Protein AF-A0A9N9T1G7-F1 (afdb_monomer_lite)

Secondary structure (DSSP, 8-state):
-GGGS-GGG--HHHHHHHH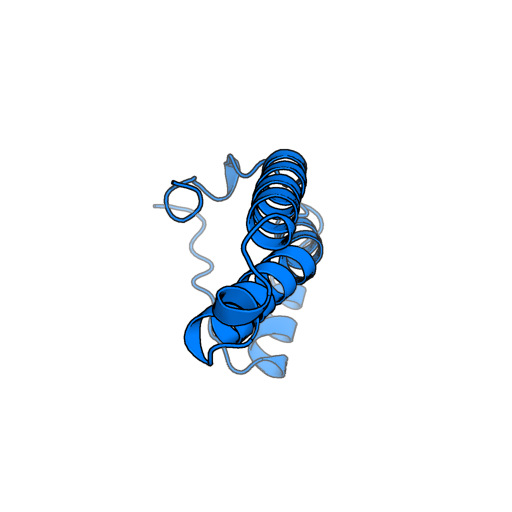HHHHHHHHTS-HHHHTSHHHHHHHHHHHHHHHHHHHHHHHH-TT--HHHHHHHHHHH-PPP---S--

InterPro domains:
  IPR013602 Dynein heavy chain, linker [PF08393] (2-81)
  IPR026983 Dynein heavy chain [PTHR22878] (2-83)

Organism: Diabrotica balteata (NCBI:txid107213)

pLDDT: mean 87.41, std 11.98, range [40.09, 97.81]

Radius of gyration: 16.53 Å; chains: 1; bounding box: 33×27×46 Å

Foldseek 3Di:
DQVPDDLVRDDLVCQLVVLVVVLVVLVPDDPVVCPPPVNVVVNVVSVVSNVCSVVSVVVSDPPDDVVVQVVCCVVVVDDDDPDPDD

Structure (mmCIF, N/CA/C/O backbone):
data_AF-A0A9N9T1G7-F1
#
_entry.id   AF-A0A9N9T1G7-F1
#
loop_
_atom_site.group_PDB
_atom_site.id
_atom_site.type_symbol
_atom_site.label_atom_id
_atom_site.label_alt_id
_atom_site.label_comp_id
_atom_site.label_asym_id
_atom_site.label_entity_id
_atom_site.label_seq_id
_atom_site.pdbx_PDB_ins_code
_atom_site.Cartn_x
_atom_site.Cartn_y
_atom_site.Cartn_z
_atom_site.occupancy
_atom_site.B_iso_or_equiv
_atom_site.auth_seq_id
_atom_site.auth_comp_id
_atom_site.auth_asym_id
_atom_site.auth_atom_id
_atom_site.pdbx_PDB_model_num
ATOM 1 N N . MET A 1 1 ? -11.4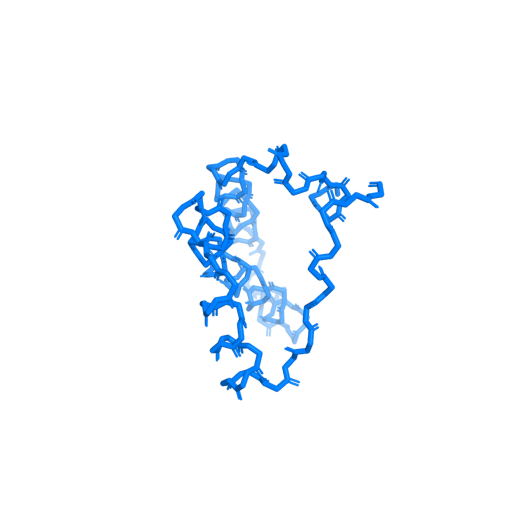28 2.819 -7.678 1.00 58.84 1 MET A N 1
ATOM 2 C CA . MET A 1 1 ? -10.917 3.777 -8.685 1.00 58.84 1 MET A CA 1
ATOM 3 C C . MET A 1 1 ? -9.424 3.597 -8.966 1.00 58.84 1 MET A C 1
ATOM 5 O O . MET A 1 1 ? -9.071 3.663 -10.128 1.00 58.84 1 MET A O 1
ATOM 9 N N . TRP A 1 2 ? -8.564 3.271 -7.989 1.00 67.75 2 TRP A N 1
ATOM 10 C CA . TRP A 1 2 ? -7.114 3.109 -8.231 1.00 67.75 2 TRP A CA 1
ATOM 11 C C . TRP A 1 2 ? -6.707 1.923 -9.117 1.00 67.75 2 TRP A C 1
ATOM 13 O O . TRP A 1 2 ? -5.815 2.072 -9.937 1.00 67.75 2 TRP A O 1
ATOM 23 N N . GLY A 1 3 ? -7.411 0.788 -9.052 1.00 68.19 3 GLY A N 1
ATOM 24 C CA . GLY A 1 3 ? -7.163 -0.349 -9.957 1.00 68.19 3 GLY A CA 1
ATOM 25 C C . GLY A 1 3 ? -7.580 -0.121 -11.419 1.00 68.19 3 GLY A C 1
ATOM 26 O O . GLY A 1 3 ? -7.478 -1.037 -12.221 1.00 68.19 3 GLY A O 1
ATOM 27 N N . LYS A 1 4 ? -8.099 1.068 -11.757 1.00 72.81 4 LYS A N 1
ATOM 28 C CA . LYS A 1 4 ? -8.470 1.463 -13.127 1.00 72.81 4 LYS A CA 1
ATOM 29 C C . LYS A 1 4 ? -7.585 2.589 -13.676 1.00 72.81 4 LYS A C 1
ATOM 31 O O . LYS A 1 4 ? -7.776 3.006 -14.813 1.00 72.81 4 LYS A O 1
ATOM 36 N N . THR A 1 5 ? -6.656 3.114 -12.874 1.00 78.06 5 THR A N 1
ATOM 37 C CA . THR A 1 5 ? -5.721 4.151 -13.316 1.00 78.06 5 THR A CA 1
ATOM 38 C C . THR A 1 5 ? -4.638 3.507 -14.175 1.00 78.06 5 THR A C 1
ATOM 40 O O . THR A 1 5 ? -4.015 2.539 -13.744 1.00 78.06 5 THR A O 1
ATOM 43 N N . LEU A 1 6 ? -4.394 4.052 -15.372 1.00 77.56 6 LEU A N 1
ATOM 44 C CA . LEU A 1 6 ? -3.283 3.612 -16.220 1.00 77.56 6 LEU A CA 1
ATOM 45 C C . LEU A 1 6 ? -1.956 3.724 -15.464 1.00 77.56 6 LEU A C 1
ATOM 47 O O . LEU A 1 6 ? -1.721 4.709 -14.760 1.00 77.56 6 LEU A O 1
ATOM 51 N N . TRP A 1 7 ? -1.061 2.758 -15.671 1.00 77.19 7 TRP A N 1
ATOM 52 C CA . TRP A 1 7 ? 0.249 2.717 -15.015 1.00 77.19 7 TRP A CA 1
ATOM 53 C C . TRP A 1 7 ? 1.059 4.012 -15.223 1.00 77.19 7 TRP A C 1
ATOM 55 O O . TRP A 1 7 ? 1.600 4.593 -14.274 1.00 77.19 7 TRP A O 1
ATOM 65 N N . ALA A 1 8 ? 1.037 4.548 -16.448 1.00 77.06 8 ALA A N 1
ATOM 66 C CA . ALA A 1 8 ? 1.665 5.822 -16.805 1.00 77.06 8 ALA A CA 1
ATOM 67 C C . ALA A 1 8 ? 1.161 7.006 -15.953 1.00 77.06 8 ALA A C 1
ATOM 69 O O . ALA A 1 8 ? 1.946 7.867 -15.560 1.00 77.06 8 ALA A O 1
ATOM 70 N N . ASN A 1 9 ? -0.110 6.987 -15.547 1.00 79.19 9 ASN A N 1
ATOM 71 C CA . ASN A 1 9 ? -0.764 8.063 -14.795 1.00 79.19 9 ASN A CA 1
ATOM 72 C C . ASN A 1 9 ? -0.793 7.820 -13.277 1.00 79.19 9 ASN A C 1
ATOM 74 O O . ASN A 1 9 ? -1.403 8.588 -12.533 1.00 79.19 9 ASN A O 1
ATOM 78 N N . LEU A 1 10 ? -0.153 6.748 -12.795 1.00 83.25 10 LEU A N 1
ATOM 79 C CA . LEU A 1 10 ? -0.082 6.442 -11.368 1.00 83.25 10 LEU A CA 1
ATOM 80 C C . LEU A 1 10 ? 0.635 7.568 -10.605 1.00 83.25 10 LEU A C 1
ATOM 82 O O . LEU A 1 10 ? 1.796 7.862 -10.905 1.00 83.25 10 LEU A O 1
ATOM 86 N N . ASN A 1 11 ? -0.043 8.144 -9.606 1.00 88.38 11 ASN A N 1
ATOM 87 C CA . ASN A 1 11 ? 0.522 9.077 -8.629 1.00 88.38 11 ASN A CA 1
ATOM 88 C C . ASN A 1 11 ? 0.718 8.345 -7.284 1.00 88.38 11 ASN A C 1
ATOM 90 O O . ASN A 1 11 ? -0.260 8.147 -6.560 1.00 88.38 11 ASN A O 1
ATOM 94 N N . PRO A 1 12 ? 1.953 7.943 -6.930 1.00 88.00 12 PRO A N 1
ATOM 95 C CA . PRO A 1 12 ? 2.217 7.179 -5.713 1.00 88.00 12 PRO A CA 1
ATOM 96 C C . PRO A 1 12 ? 1.869 7.928 -4.427 1.00 88.00 12 PRO A C 1
ATOM 98 O O . PRO A 1 12 ? 1.347 7.317 -3.499 1.00 88.00 12 PRO A O 1
ATOM 101 N N . GLN A 1 13 ? 2.100 9.244 -4.379 1.00 89.94 13 GLN A N 1
ATOM 102 C CA . GLN A 1 13 ? 1.798 10.048 -3.194 1.00 89.94 13 GLN A CA 1
ATOM 103 C C . GLN A 1 13 ? 0.295 10.039 -2.904 1.00 89.94 13 GLN A C 1
ATOM 105 O O . GLN A 1 13 ? -0.114 9.777 -1.778 1.00 89.94 13 GLN A O 1
ATOM 110 N N . ALA A 1 14 ? -0.532 10.191 -3.943 1.00 90.75 14 ALA A N 1
ATOM 111 C CA . ALA A 1 14 ? -1.984 10.116 -3.801 1.00 90.75 14 ALA A CA 1
ATOM 112 C C . ALA A 1 14 ? -2.467 8.746 -3.280 1.00 90.75 14 ALA A C 1
ATOM 114 O O . ALA A 1 14 ? -3.470 8.680 -2.567 1.00 90.75 14 ALA A O 1
ATOM 115 N N . LEU A 1 15 ? -1.763 7.652 -3.605 1.00 91.38 15 LEU A N 1
ATOM 116 C CA . LEU A 1 15 ? -2.074 6.323 -3.065 1.00 91.38 15 LEU A CA 1
ATOM 117 C C . LEU A 1 15 ? -1.724 6.213 -1.578 1.00 91.38 15 LEU A C 1
ATOM 119 O O . LEU A 1 15 ? -2.525 5.668 -0.817 1.00 91.38 15 LEU A O 1
ATOM 123 N N . VAL A 1 16 ? -0.558 6.731 -1.168 1.00 92.88 16 VAL A N 1
ATOM 124 C CA . VAL A 1 16 ? -0.139 6.765 0.245 1.00 92.88 16 VAL A CA 1
ATOM 125 C C . VAL A 1 16 ? -1.111 7.608 1.067 1.00 92.88 16 VAL A C 1
ATOM 127 O O . VAL A 1 16 ? -1.643 7.132 2.068 1.00 92.88 16 VAL A O 1
ATOM 130 N N . ASP A 1 17 ? -1.405 8.822 0.610 1.00 94.62 17 ASP A N 1
ATOM 131 C CA . ASP A 1 17 ? -2.303 9.738 1.316 1.00 94.62 17 ASP A CA 1
ATOM 132 C C . ASP A 1 17 ? -3.710 9.143 1.439 1.00 94.62 17 ASP A C 1
ATOM 134 O O . ASP A 1 17 ? -4.335 9.187 2.503 1.00 94.62 17 ASP A O 1
ATOM 138 N N . GLY A 1 18 ? -4.196 8.522 0.360 1.00 94.19 18 GLY A N 1
ATOM 139 C CA . GLY A 1 18 ? -5.488 7.856 0.342 1.00 94.19 18 GLY A CA 1
ATOM 140 C C . GLY A 1 18 ? -5.566 6.693 1.333 1.00 94.19 18 GLY A C 1
ATOM 141 O O . GLY A 1 18 ? -6.515 6.620 2.119 1.00 94.19 18 GLY A O 1
ATOM 142 N N . ILE A 1 19 ? -4.581 5.785 1.328 1.00 95.88 19 ILE A N 1
ATOM 143 C CA . ILE A 1 19 ? -4.597 4.627 2.234 1.00 95.88 19 ILE A CA 1
ATOM 144 C C . ILE A 1 19 ? -4.402 5.035 3.697 1.00 95.88 19 ILE A C 1
ATOM 146 O O . ILE A 1 19 ? -5.061 4.476 4.577 1.00 95.88 19 ILE A O 1
ATOM 150 N N . ASP A 1 20 ? -3.586 6.056 3.966 1.00 96.06 20 ASP A N 1
ATOM 151 C CA . ASP A 1 20 ? -3.418 6.609 5.312 1.00 96.06 20 ASP A CA 1
ATOM 152 C C . ASP A 1 20 ? -4.712 7.281 5.802 1.00 96.06 20 ASP A C 1
ATOM 154 O O . ASP A 1 20 ? -5.095 7.125 6.969 1.00 96.06 20 ASP A O 1
ATOM 158 N N . GLY A 1 21 ? -5.460 7.932 4.905 1.00 97.38 21 GLY A N 1
ATOM 159 C CA . GLY A 1 21 ? -6.810 8.433 5.171 1.00 97.38 21 GLY A CA 1
ATOM 160 C C . GLY A 1 21 ? -7.806 7.325 5.537 1.00 97.38 21 GLY A C 1
ATOM 161 O O . GLY A 1 21 ? -8.537 7.446 6.532 1.00 97.38 21 GLY A O 1
ATOM 162 N N . PHE A 1 22 ? -7.810 6.215 4.794 1.00 96.50 22 PHE A N 1
ATOM 163 C CA . PHE A 1 22 ? -8.653 5.056 5.110 1.00 96.50 22 PHE A CA 1
ATOM 164 C C . PHE A 1 22 ? -8.265 4.403 6.439 1.00 96.50 22 PHE A C 1
ATOM 166 O O . PHE A 1 22 ? -9.142 4.158 7.266 1.00 96.50 22 PHE A O 1
ATOM 173 N N . LEU A 1 23 ? -6.971 4.210 6.710 1.00 97.19 23 LEU A N 1
ATOM 174 C CA . LEU A 1 23 ? -6.478 3.683 7.988 1.00 97.19 23 LEU A CA 1
ATOM 175 C C . LEU A 1 23 ? -6.865 4.589 9.165 1.00 97.19 23 LEU A C 1
ATOM 177 O O . LEU A 1 23 ? -7.285 4.100 10.218 1.00 97.19 23 LEU A O 1
ATOM 181 N N . LYS A 1 24 ? -6.770 5.913 8.998 1.00 97.81 24 LYS A N 1
ATOM 182 C CA . LYS A 1 24 ? -7.198 6.888 10.012 1.00 97.81 24 LYS A CA 1
ATOM 183 C C . LYS A 1 24 ? -8.697 6.796 10.284 1.00 97.81 24 LYS A C 1
ATOM 185 O O . LYS A 1 24 ? -9.103 6.869 11.441 1.00 97.81 24 LYS A O 1
ATOM 190 N N . THR A 1 25 ? -9.508 6.622 9.243 1.00 97.44 25 THR A N 1
ATOM 191 C CA . THR A 1 25 ? -10.965 6.466 9.369 1.00 97.44 25 THR A CA 1
ATOM 192 C C . THR A 1 25 ? -11.319 5.132 10.021 1.00 97.44 25 THR A C 1
ATOM 194 O O . THR A 1 25 ? -12.105 5.106 10.964 1.00 97.44 25 THR A O 1
ATOM 197 N N . PHE A 1 26 ? -10.659 4.045 9.615 1.00 97.06 26 PHE A N 1
ATOM 198 C CA . PHE A 1 26 ? -10.819 2.721 10.208 1.00 97.06 26 PHE A CA 1
ATOM 199 C C . PHE A 1 26 ? -10.537 2.737 11.712 1.00 97.06 26 PHE A C 1
ATOM 201 O O . PHE A 1 26 ? -11.342 2.233 12.485 1.00 97.06 26 PHE A O 1
ATOM 208 N N . ARG A 1 27 ? -9.453 3.388 12.160 1.00 96.38 27 ARG A N 1
ATOM 209 C CA . ARG A 1 27 ? -9.095 3.496 13.590 1.00 96.38 27 ARG A CA 1
ATOM 210 C C . ARG A 1 27 ? -10.150 4.185 14.460 1.00 96.38 27 ARG A C 1
ATOM 212 O O . ARG A 1 27 ? -10.141 3.958 15.667 1.00 96.38 27 ARG A O 1
ATOM 219 N N . LYS A 1 28 ? -11.031 5.005 13.876 1.00 97.38 28 LYS A N 1
ATOM 220 C CA . LYS A 1 28 ? -12.137 5.663 14.593 1.00 97.38 28 LYS A CA 1
ATOM 221 C C . LYS A 1 28 ? -13.337 4.740 14.824 1.00 97.38 28 LYS A C 1
ATOM 223 O O . LYS A 1 28 ? -14.213 5.096 15.604 1.00 97.38 28 LYS A O 1
ATOM 228 N N . LEU A 1 29 ? -13.398 3.586 14.156 1.00 96.62 29 LEU A N 1
ATOM 229 C CA . LEU A 1 29 ? -14.472 2.617 14.358 1.00 96.62 29 LEU A CA 1
ATOM 230 C C . LEU A 1 29 ? -14.391 1.981 15.760 1.00 96.62 29 LEU A C 1
ATOM 232 O O . LEU A 1 29 ? -13.280 1.815 16.290 1.00 96.62 29 LEU A O 1
ATOM 236 N N . PRO A 1 30 ? -15.541 1.567 16.336 1.00 97.25 30 PRO A N 1
ATOM 237 C CA . PRO A 1 30 ? -15.580 0.852 17.608 1.00 97.25 30 PRO A CA 1
ATOM 238 C C . PRO A 1 30 ? -14.633 -0.349 17.611 1.00 97.25 30 PRO A C 1
ATOM 240 O O . PRO A 1 30 ? -14.461 -1.034 16.595 1.00 97.25 30 PRO A O 1
ATOM 243 N N . LYS A 1 31 ? -13.990 -0.603 18.755 1.00 96.44 31 LYS A N 1
ATOM 244 C CA . LYS A 1 31 ? -12.986 -1.669 18.887 1.00 96.44 31 LYS A CA 1
ATOM 245 C C . LYS A 1 31 ? -13.585 -3.024 18.517 1.00 96.44 31 LYS A C 1
ATOM 247 O O . LYS A 1 31 ? -12.940 -3.801 17.823 1.00 96.44 31 LYS A O 1
ATOM 252 N N . GLU A 1 32 ? -14.825 -3.250 18.922 1.00 95.75 32 GLU A N 1
ATOM 253 C CA . GLU A 1 32 ? -15.609 -4.468 18.738 1.00 95.75 32 GLU A CA 1
ATOM 254 C C . GLU A 1 32 ? -15.773 -4.817 17.258 1.00 95.75 32 GLU A C 1
ATOM 256 O O . GLU A 1 32 ? -15.794 -5.995 16.919 1.00 95.75 32 GLU A O 1
ATOM 261 N N . ILE A 1 33 ? -15.832 -3.803 16.385 1.00 95.12 33 ILE A N 1
ATOM 262 C CA . ILE A 1 33 ? -15.903 -3.959 14.927 1.00 95.12 33 ILE A CA 1
ATOM 263 C C . ILE A 1 33 ? -14.516 -4.224 14.340 1.00 95.12 33 ILE A C 1
ATOM 265 O O . ILE A 1 33 ? -14.357 -5.092 13.483 1.00 95.12 33 ILE A O 1
ATOM 269 N N . ARG A 1 34 ? -13.489 -3.508 14.815 1.00 96.81 34 ARG A N 1
ATOM 270 C CA . ARG A 1 34 ? -12.117 -3.651 14.301 1.00 96.81 34 ARG A CA 1
ATOM 271 C C . ARG A 1 34 ? -11.510 -5.024 14.581 1.00 96.81 34 ARG A C 1
ATOM 273 O O . ARG A 1 34 ? -10.751 -5.510 13.751 1.00 96.81 34 ARG A O 1
ATOM 280 N N . ILE A 1 35 ? -11.839 -5.636 15.720 1.00 96.38 35 ILE A N 1
ATOM 281 C CA . ILE A 1 35 ? -11.298 -6.948 16.115 1.00 96.38 35 ILE A CA 1
ATOM 282 C C . ILE A 1 35 ? -12.022 -8.136 15.472 1.00 96.38 35 ILE A C 1
ATOM 284 O O . ILE A 1 35 ? -11.536 -9.259 15.582 1.00 96.38 35 ILE A O 1
ATOM 288 N N . GLN A 1 36 ? -13.166 -7.920 14.808 1.00 97.00 36 GLN A N 1
ATOM 289 C CA . GLN A 1 36 ? -13.809 -8.984 14.032 1.00 97.00 36 GLN A CA 1
ATOM 290 C C . GLN A 1 36 ? -12.870 -9.462 12.925 1.00 97.00 36 GLN A C 1
ATOM 292 O O . GLN A 1 36 ? -12.066 -8.684 12.408 1.00 97.00 36 GLN A O 1
ATOM 297 N N . ALA A 1 37 ? -13.032 -10.711 12.485 1.00 97.25 37 ALA A N 1
ATOM 298 C CA . ALA A 1 37 ? -12.213 -11.286 11.416 1.00 97.25 37 ALA A CA 1
ATOM 299 C C . ALA A 1 37 ? -12.177 -10.402 10.151 1.00 97.25 37 ALA A C 1
ATOM 301 O O . ALA A 1 37 ? -11.117 -10.199 9.558 1.00 97.25 37 ALA A O 1
ATOM 302 N N . VAL A 1 38 ? -13.318 -9.809 9.779 1.00 96.88 38 VAL A N 1
ATOM 303 C CA . VAL A 1 38 ? -13.424 -8.886 8.635 1.00 96.88 38 VAL A CA 1
ATOM 304 C C . VAL A 1 38 ? -12.656 -7.586 8.886 1.00 96.88 38 VAL A C 1
ATOM 306 O O . VAL A 1 38 ? -11.951 -7.119 7.995 1.00 96.88 38 VAL A O 1
ATOM 309 N N . GLY A 1 39 ? -12.743 -7.020 10.095 1.00 97.06 39 GLY A N 1
ATOM 310 C CA . GLY A 1 39 ? -12.017 -5.807 10.476 1.00 97.06 39 GLY A CA 1
ATOM 311 C C . GLY A 1 39 ? -10.502 -6.011 10.452 1.00 97.06 39 GLY A C 1
ATOM 312 O O . GLY A 1 39 ? -9.789 -5.237 9.814 1.00 97.06 39 GLY A O 1
ATOM 313 N N . ALA A 1 40 ? -10.022 -7.100 11.055 1.00 96.38 40 ALA A N 1
ATOM 314 C CA . ALA A 1 40 ? -8.610 -7.471 11.038 1.00 96.38 40 ALA A CA 1
ATOM 315 C C . ALA A 1 40 ? -8.101 -7.728 9.608 1.00 96.38 40 ALA A C 1
ATOM 317 O O . ALA A 1 40 ? -7.034 -7.244 9.227 1.00 96.38 40 ALA A O 1
ATOM 318 N N . THR A 1 41 ? -8.886 -8.436 8.787 1.00 97.44 41 THR A N 1
ATOM 319 C CA . THR A 1 41 ? -8.554 -8.680 7.374 1.00 97.44 41 THR A CA 1
ATOM 320 C C . THR A 1 41 ? -8.465 -7.373 6.593 1.00 97.44 41 THR A C 1
ATOM 322 O O . THR A 1 41 ? -7.492 -7.160 5.872 1.00 97.44 41 THR A O 1
ATOM 325 N N . LEU A 1 42 ? -9.432 -6.469 6.764 1.00 97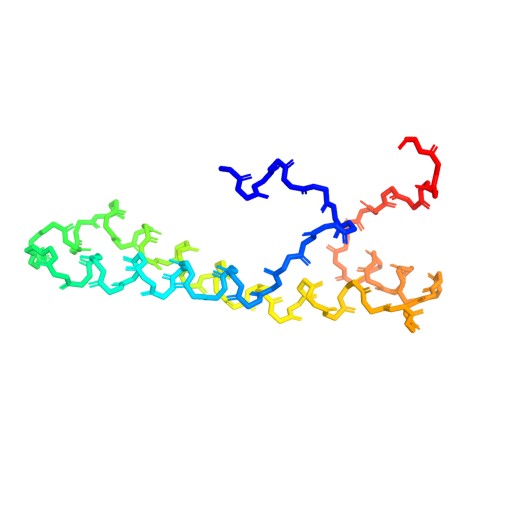.31 42 LEU A N 1
ATOM 326 C CA . LEU A 1 42 ? -9.437 -5.169 6.097 1.00 97.31 42 LEU A CA 1
ATOM 327 C C . LEU A 1 42 ? -8.217 -4.327 6.494 1.00 97.31 42 LEU A C 1
ATOM 329 O O . LEU A 1 42 ? -7.549 -3.769 5.624 1.00 97.31 42 LEU A O 1
ATOM 333 N N . GLU A 1 43 ? -7.886 -4.262 7.786 1.00 96.44 43 GLU A N 1
ATOM 334 C CA . GLU A 1 43 ? -6.697 -3.548 8.265 1.00 96.44 43 GLU A CA 1
ATOM 335 C C . GLU A 1 43 ? -5.410 -4.117 7.661 1.00 96.44 43 GLU A C 1
ATOM 337 O O . GLU A 1 43 ? -4.556 -3.356 7.196 1.00 96.44 43 GLU A O 1
ATOM 342 N N . ASN A 1 44 ? -5.282 -5.444 7.628 1.00 97.19 44 ASN A N 1
ATOM 343 C CA . ASN A 1 44 ? -4.131 -6.111 7.032 1.00 97.19 44 ASN A CA 1
ATOM 344 C C . ASN A 1 44 ? -4.019 -5.810 5.537 1.00 97.19 44 ASN A C 1
ATOM 346 O O . ASN A 1 44 ? -2.937 -5.446 5.084 1.00 97.19 44 ASN A O 1
ATOM 350 N N . GLN A 1 45 ? -5.118 -5.873 4.784 1.00 96.69 45 GLN A N 1
ATOM 351 C CA . GLN A 1 45 ? -5.104 -5.547 3.356 1.00 96.69 45 GLN A CA 1
ATOM 352 C C . GLN A 1 45 ? -4.717 -4.087 3.101 1.00 96.69 45 GLN A C 1
ATOM 354 O O . GLN A 1 45 ? -3.919 -3.807 2.207 1.00 96.69 45 GLN A O 1
ATOM 359 N N . MET A 1 46 ? -5.196 -3.150 3.926 1.00 96.62 46 MET A N 1
ATOM 360 C CA . MET A 1 46 ? -4.791 -1.746 3.816 1.00 96.62 46 MET A CA 1
ATOM 361 C C . MET A 1 46 ? -3.298 -1.545 4.112 1.00 96.62 46 MET A C 1
ATOM 363 O O . MET A 1 46 ? -2.620 -0.805 3.399 1.00 96.62 46 MET A O 1
ATOM 367 N N . LYS A 1 47 ? -2.758 -2.225 5.132 1.00 95.75 47 LYS A N 1
ATOM 368 C CA . LYS A 1 47 ? -1.321 -2.182 5.456 1.00 95.75 47 LYS A CA 1
ATOM 369 C C . LYS A 1 47 ? -0.465 -2.812 4.357 1.00 95.75 47 LYS A C 1
ATOM 371 O O . LYS A 1 47 ? 0.557 -2.238 3.990 1.00 95.75 47 LYS A O 1
ATOM 376 N N . LEU A 1 48 ? -0.884 -3.955 3.813 1.00 95.31 48 LEU A N 1
ATOM 377 C CA . LEU A 1 48 ? -0.208 -4.612 2.692 1.00 95.31 48 LEU A CA 1
ATOM 378 C C . LEU A 1 48 ? -0.183 -3.704 1.462 1.00 95.31 48 LEU A C 1
ATOM 380 O O . LEU A 1 48 ? 0.879 -3.503 0.879 1.00 95.31 48 LEU A O 1
ATOM 384 N N . PHE A 1 49 ? -1.317 -3.084 1.123 1.00 93.94 49 PHE A N 1
ATOM 385 C CA . PHE A 1 49 ? -1.383 -2.126 0.022 1.00 93.94 49 PHE A CA 1
ATOM 386 C C . PHE A 1 49 ? -0.431 -0.946 0.239 1.00 93.94 49 PHE A C 1
ATOM 388 O O . PHE A 1 49 ? 0.356 -0.625 -0.648 1.00 93.94 49 PHE A O 1
ATOM 395 N N . ARG A 1 50 ? -0.435 -0.347 1.438 1.00 93.81 50 ARG A N 1
ATOM 396 C CA . ARG A 1 50 ? 0.487 0.739 1.801 1.00 93.81 50 ARG A CA 1
ATOM 397 C C . ARG A 1 50 ? 1.953 0.341 1.601 1.00 93.81 50 ARG A C 1
ATOM 399 O O . ARG A 1 50 ? 2.724 1.116 1.044 1.00 93.81 50 ARG A O 1
ATOM 406 N N . ASN A 1 51 ? 2.324 -0.867 2.019 1.00 93.19 51 ASN A N 1
ATOM 407 C CA . ASN A 1 51 ? 3.687 -1.389 1.886 1.00 93.19 51 ASN A CA 1
ATOM 408 C C . ASN A 1 51 ? 4.065 -1.721 0.435 1.00 93.19 51 ASN A C 1
ATOM 410 O O . ASN A 1 51 ? 5.246 -1.708 0.097 1.00 93.19 51 ASN A O 1
ATOM 414 N N . ALA A 1 52 ? 3.084 -1.987 -0.429 1.00 91.19 52 ALA A N 1
ATOM 415 C CA . ALA A 1 52 ? 3.307 -2.210 -1.852 1.00 91.19 52 ALA A CA 1
ATOM 416 C C . ALA A 1 52 ? 3.528 -0.905 -2.639 1.00 91.19 52 ALA A C 1
ATOM 418 O O . ALA A 1 52 ? 4.077 -0.953 -3.738 1.00 91.19 52 ALA A O 1
ATOM 419 N N . VAL A 1 53 ? 3.149 0.270 -2.111 1.00 90.69 53 VAL A N 1
ATOM 420 C CA . VAL A 1 53 ? 3.297 1.540 -2.850 1.00 90.69 53 VAL A CA 1
ATOM 421 C C . VAL A 1 53 ? 4.749 1.849 -3.234 1.00 90.69 53 VAL A C 1
ATOM 423 O O . VAL A 1 53 ? 4.981 2.105 -4.416 1.00 90.69 53 VAL A O 1
ATOM 426 N N . PRO A 1 54 ? 5.749 1.766 -2.334 1.00 88.69 54 PRO A N 1
ATOM 427 C CA . PRO A 1 54 ? 7.150 1.954 -2.715 1.00 88.69 54 PRO A CA 1
ATOM 428 C C . PRO A 1 54 ? 7.618 0.977 -3.800 1.00 88.69 54 PRO A C 1
ATOM 430 O O . PRO A 1 54 ? 8.373 1.363 -4.690 1.00 88.69 54 PRO A O 1
ATOM 433 N N . LEU A 1 55 ? 7.129 -0.269 -3.768 1.00 86.94 55 LEU A N 1
ATOM 434 C CA . LEU A 1 55 ? 7.424 -1.256 -4.804 1.00 86.94 55 LEU A CA 1
ATOM 435 C C . LEU A 1 55 ? 6.845 -0.822 -6.156 1.00 86.94 55 LEU A C 1
ATOM 437 O O . LEU A 1 55 ? 7.550 -0.880 -7.156 1.00 86.94 55 LEU A O 1
ATOM 441 N N . MET A 1 56 ? 5.613 -0.307 -6.195 1.00 84.75 56 MET A N 1
ATOM 442 C CA . MET A 1 56 ? 5.026 0.235 -7.428 1.00 84.75 56 MET A CA 1
ATOM 443 C C . MET A 1 56 ? 5.848 1.401 -8.000 1.00 84.75 56 MET A C 1
ATOM 445 O O . MET A 1 56 ? 6.017 1.487 -9.213 1.00 84.75 56 MET A O 1
ATOM 449 N N . VAL A 1 57 ? 6.412 2.265 -7.145 1.00 85.69 57 VAL A N 1
ATOM 450 C CA . VAL A 1 57 ? 7.324 3.340 -7.587 1.00 85.69 57 VAL A CA 1
ATOM 451 C C . VAL A 1 57 ? 8.597 2.770 -8.195 1.00 85.69 57 VAL A C 1
ATOM 453 O O . VAL A 1 57 ? 8.995 3.187 -9.281 1.00 85.69 57 VAL A O 1
ATOM 456 N N . ALA A 1 58 ? 9.219 1.805 -7.515 1.00 85.69 58 ALA A N 1
ATOM 457 C CA . ALA A 1 58 ? 10.421 1.152 -8.012 1.00 85.69 58 ALA A CA 1
ATOM 458 C C . ALA A 1 58 ? 10.167 0.493 -9.374 1.00 85.69 58 ALA A C 1
ATOM 460 O O . ALA A 1 58 ? 10.976 0.671 -10.277 1.00 85.69 58 ALA A O 1
ATOM 461 N N . LEU A 1 59 ? 9.017 -0.174 -9.538 1.00 84.00 59 LEU A N 1
ATOM 462 C CA . LEU A 1 59 ? 8.581 -0.826 -10.778 1.00 84.00 59 LEU A CA 1
ATOM 463 C C . LEU A 1 59 ? 8.244 0.151 -11.918 1.00 84.00 59 LEU A C 1
ATOM 465 O O . LEU A 1 59 ? 8.299 -0.228 -13.085 1.00 84.00 59 LEU A O 1
ATOM 469 N N . LYS A 1 60 ? 7.898 1.405 -11.609 1.00 80.12 60 LYS A N 1
ATOM 470 C CA . LYS A 1 60 ? 7.637 2.458 -12.607 1.00 80.12 60 LYS A CA 1
ATOM 471 C C . LYS A 1 60 ? 8.906 3.203 -13.033 1.00 80.12 60 LYS A C 1
ATOM 473 O O . LYS A 1 60 ? 8.868 3.983 -13.979 1.00 80.12 60 LYS A O 1
ATOM 478 N N . ASN A 1 61 ? 10.020 3.002 -12.336 1.00 81.38 61 ASN A N 1
ATOM 479 C CA . ASN A 1 61 ? 11.244 3.743 -12.599 1.00 81.38 61 ASN A CA 1
ATOM 480 C C . ASN A 1 61 ? 11.746 3.495 -14.033 1.00 81.38 61 ASN A C 1
ATOM 482 O O . ASN A 1 61 ? 11.991 2.353 -14.413 1.00 81.38 61 ASN A O 1
ATOM 486 N N . GLU A 1 62 ? 11.971 4.566 -14.800 1.00 77.94 62 GLU A N 1
ATOM 487 C CA . GLU A 1 62 ? 12.492 4.506 -16.174 1.00 77.94 62 GLU A CA 1
ATOM 488 C C . GLU A 1 62 ? 13.882 3.866 -16.274 1.00 77.94 62 GLU A C 1
ATOM 490 O O . GLU A 1 62 ? 14.316 3.504 -17.363 1.00 77.94 62 GLU A O 1
ATOM 495 N N . ALA A 1 63 ? 14.599 3.703 -15.160 1.00 83.06 63 ALA A N 1
ATOM 496 C CA . ALA A 1 63 ? 15.847 2.949 -15.093 1.00 83.06 63 ALA A CA 1
ATOM 497 C C . ALA A 1 63 ? 15.642 1.421 -15.167 1.00 83.06 63 ALA A C 1
ATOM 499 O O . ALA A 1 63 ? 16.618 0.678 -15.333 1.00 83.06 63 ALA A O 1
ATOM 500 N N . LEU A 1 64 ? 14.404 0.923 -15.059 1.00 82.94 64 LEU A N 1
ATOM 501 C CA . LEU A 1 64 ? 14.100 -0.482 -15.306 1.00 82.94 64 LEU A CA 1
ATOM 502 C C . LEU A 1 64 ? 14.333 -0.838 -16.778 1.00 82.94 64 LEU A C 1
ATOM 504 O O . LEU A 1 64 ? 14.169 -0.045 -17.703 1.00 82.94 64 LEU A O 1
ATOM 508 N N . ARG A 1 65 ? 14.822 -2.058 -16.973 1.00 86.00 65 ARG A N 1
ATOM 509 C CA . ARG A 1 65 ? 15.286 -2.618 -18.245 1.00 86.00 65 ARG A CA 1
ATOM 510 C C . ARG A 1 65 ? 14.897 -4.090 -18.243 1.00 86.00 65 ARG A C 1
ATOM 512 O O . ARG A 1 65 ? 14.746 -4.667 -17.165 1.00 86.00 65 ARG A O 1
ATOM 519 N N . ASP A 1 66 ? 14.840 -4.719 -19.407 1.00 86.50 66 ASP A N 1
ATOM 520 C CA . ASP A 1 66 ? 14.373 -6.105 -19.572 1.00 86.50 66 ASP A CA 1
ATOM 521 C C . ASP A 1 66 ? 15.043 -7.113 -18.638 1.00 86.50 66 ASP A C 1
ATOM 523 O O . AS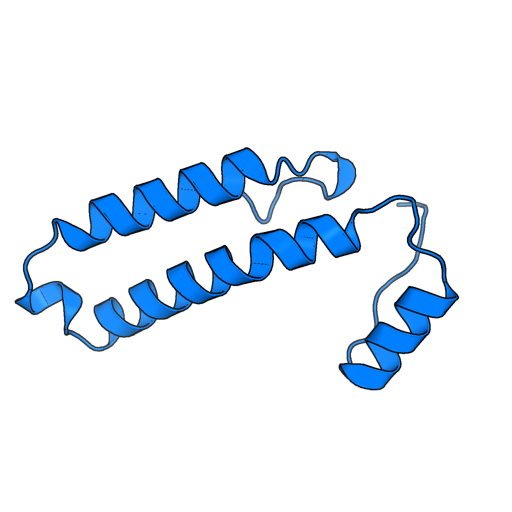P A 1 66 ? 14.386 -8.004 -18.109 1.00 86.50 66 ASP A O 1
ATOM 527 N N . ARG A 1 67 ? 16.347 -6.961 -18.375 1.00 90.50 67 ARG A N 1
ATOM 528 C CA . ARG A 1 67 ? 17.077 -7.828 -17.434 1.00 90.50 67 ARG A CA 1
ATOM 529 C C . ARG A 1 67 ? 16.489 -7.805 -16.017 1.00 90.50 67 ARG A C 1
ATOM 531 O O . ARG A 1 67 ? 16.483 -8.830 -15.346 1.00 90.50 67 ARG A O 1
ATOM 538 N N . HIS A 1 68 ? 16.003 -6.649 -15.566 1.00 89.56 68 HIS A N 1
ATOM 539 C CA . HIS A 1 68 ? 15.422 -6.492 -14.237 1.00 89.56 68 HIS A CA 1
ATOM 540 C C . HIS A 1 68 ? 14.044 -7.154 -14.184 1.00 89.56 68 HIS A C 1
ATOM 542 O O . HIS A 1 68 ? 13.739 -7.843 -13.218 1.00 89.56 68 HIS A O 1
ATOM 548 N N . TRP A 1 69 ? 13.255 -7.018 -15.253 1.00 88.00 69 TRP A N 1
ATOM 549 C CA . TRP A 1 69 ? 11.975 -7.709 -15.391 1.00 88.00 69 TRP A CA 1
ATOM 550 C C . TRP A 1 69 ? 12.150 -9.227 -15.430 1.00 88.00 69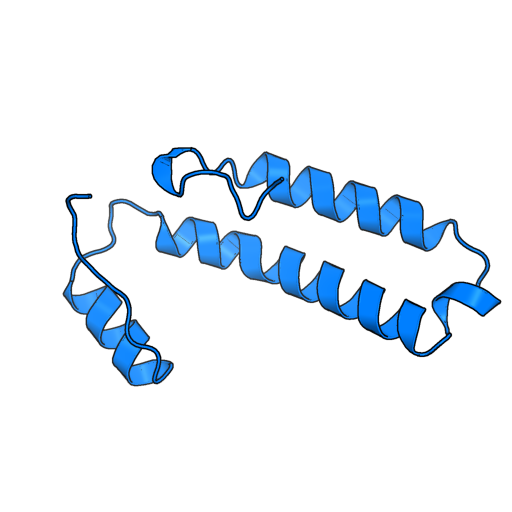 TRP A C 1
ATOM 552 O O . TRP A 1 69 ? 11.483 -9.925 -14.677 1.00 88.00 69 TRP A O 1
ATOM 562 N N . LYS A 1 70 ? 13.116 -9.741 -16.202 1.00 89.12 70 LYS A N 1
ATOM 563 C CA . LYS A 1 70 ? 13.469 -11.173 -16.212 1.00 89.12 70 LYS A CA 1
ATOM 564 C C . LYS A 1 70 ? 13.845 -11.686 -14.822 1.00 89.12 70 LYS A C 1
ATOM 566 O O . LYS A 1 70 ? 13.332 -12.717 -14.403 1.00 89.12 70 LYS A O 1
ATOM 571 N N . LEU A 1 71 ? 14.681 -10.944 -14.090 1.00 91.19 71 LEU A N 1
ATOM 572 C CA . LEU A 1 71 ? 15.056 -11.302 -12.720 1.00 91.19 71 LEU A CA 1
ATOM 573 C C . LEU A 1 71 ? 13.842 -11.311 -11.778 1.00 91.19 71 LEU A C 1
ATOM 575 O O . LEU A 1 71 ? 13.709 -12.218 -10.962 1.00 91.19 71 LEU A O 1
ATOM 579 N N . LEU A 1 72 ? 12.946 -10.327 -11.887 1.00 90.50 72 LEU A N 1
ATOM 580 C CA . LEU A 1 72 ? 11.720 -10.294 -11.089 1.00 90.50 72 LEU A CA 1
ATOM 581 C C . LEU A 1 72 ? 10.813 -11.490 -11.403 1.00 90.50 72 LEU A C 1
ATOM 583 O O . LEU A 1 72 ? 10.324 -12.117 -10.466 1.00 90.50 72 LEU A O 1
ATOM 587 N N . MET A 1 73 ? 10.628 -11.845 -12.678 1.00 92.44 73 MET A N 1
ATOM 588 C CA . MET A 1 73 ? 9.821 -13.009 -13.069 1.00 92.44 73 MET A CA 1
ATOM 589 C C . MET A 1 73 ? 10.427 -14.317 -12.545 1.00 92.44 73 MET A C 1
ATOM 591 O O . MET A 1 73 ? 9.717 -15.128 -11.960 1.00 92.44 73 MET A O 1
ATOM 595 N N . GLU A 1 74 ? 11.750 -14.485 -12.645 1.00 94.69 74 GLU A N 1
ATOM 596 C CA . GLU A 1 74 ? 12.461 -15.651 -12.097 1.00 94.69 74 GLU A CA 1
ATOM 597 C C . GLU A 1 74 ? 12.282 -15.767 -10.575 1.00 94.69 74 GLU A C 1
ATOM 599 O O . GLU A 1 74 ? 11.997 -16.845 -10.057 1.00 94.69 74 GLU A O 1
ATOM 604 N N . LYS A 1 75 ? 12.438 -14.658 -9.840 1.00 91.81 75 LYS A N 1
ATOM 605 C CA . LYS A 1 75 ? 12.375 -14.673 -8.370 1.00 91.81 75 LYS A CA 1
ATOM 606 C C . LYS A 1 75 ? 10.959 -14.776 -7.818 1.00 91.81 75 LYS A C 1
ATOM 608 O O . LYS A 1 75 ? 10.788 -15.297 -6.720 1.00 91.81 75 LYS A O 1
ATOM 613 N N . THR A 1 76 ? 9.966 -14.257 -8.534 1.00 90.50 76 THR A N 1
ATOM 614 C CA . THR A 1 76 ? 8.567 -14.254 -8.077 1.00 90.50 76 THR A CA 1
ATOM 615 C C . THR A 1 76 ? 7.741 -15.399 -8.657 1.00 90.50 76 THR A C 1
ATOM 617 O O . THR A 1 76 ? 6.689 -15.709 -8.104 1.00 90.50 76 THR A O 1
ATOM 620 N N . GLY A 1 77 ? 8.199 -16.029 -9.744 1.00 92.00 77 GLY A N 1
ATOM 621 C CA . GLY A 1 77 ? 7.436 -17.027 -10.497 1.00 92.00 77 GLY A CA 1
ATOM 622 C C . GLY A 1 77 ? 6.241 -16.444 -11.260 1.00 92.00 77 GLY A C 1
ATOM 623 O O . GLY A 1 77 ? 5.383 -17.198 -11.709 1.00 92.00 77 GLY A O 1
ATOM 624 N N . ILE A 1 78 ? 6.154 -15.116 -11.372 1.00 88.00 78 ILE A N 1
ATOM 625 C CA . ILE A 1 78 ? 5.076 -14.408 -12.064 1.00 88.00 78 ILE A CA 1
ATOM 626 C C . ILE A 1 78 ? 5.589 -13.946 -13.418 1.00 88.00 78 ILE A C 1
ATOM 628 O O . ILE A 1 78 ? 6.625 -13.294 -13.479 1.00 88.00 78 ILE A O 1
ATOM 632 N N . GLU A 1 79 ? 4.856 -14.232 -14.490 1.00 85.69 79 GLU A N 1
ATOM 633 C CA . GLU A 1 79 ? 5.132 -13.6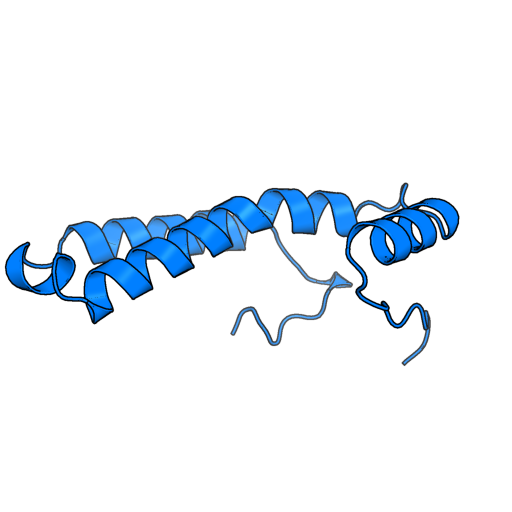54 -15.805 1.00 85.69 79 GLU A CA 1
ATOM 634 C C . GLU A 1 79 ? 4.496 -12.263 -15.928 1.00 85.69 79 GLU A C 1
ATOM 636 O O . GLU A 1 79 ? 3.331 -12.059 -15.577 1.00 85.69 79 GLU A O 1
ATOM 641 N N . PHE A 1 80 ? 5.265 -11.298 -16.432 1.00 80.81 80 PHE A N 1
ATOM 642 C CA . PHE A 1 80 ? 4.780 -9.962 -16.769 1.00 80.81 80 PHE A CA 1
ATOM 643 C C . PHE A 1 80 ? 4.621 -9.841 -18.283 1.00 80.81 80 PHE A C 1
ATOM 645 O O . PHE A 1 80 ? 5.543 -10.173 -19.030 1.00 80.81 80 PHE A O 1
ATOM 652 N N . ASP A 1 81 ? 3.483 -9.313 -18.735 1.00 74.25 81 ASP A N 1
ATOM 653 C CA . ASP A 1 81 ? 3.312 -8.929 -20.135 1.00 74.25 81 ASP A CA 1
ATOM 654 C C . ASP A 1 81 ? 4.076 -7.621 -20.385 1.00 74.25 81 ASP A C 1
ATOM 656 O O . ASP A 1 81 ? 3.735 -6.562 -19.858 1.00 74.25 81 ASP A O 1
ATOM 660 N N . MET A 1 82 ? 5.174 -7.734 -21.129 1.00 66.06 82 MET A N 1
ATOM 661 C CA . MET A 1 82 ? 6.125 -6.656 -21.406 1.00 66.06 82 MET A CA 1
ATOM 662 C C . MET A 1 82 ? 5.771 -5.873 -22.679 1.00 66.06 82 MET A C 1
ATOM 664 O O . MET A 1 82 ? 6.595 -5.080 -23.135 1.00 66.06 82 MET A O 1
ATOM 668 N N . ALA A 1 83 ? 4.600 -6.111 -23.285 1.00 54.72 83 ALA A N 1
ATOM 669 C CA . ALA A 1 83 ? 4.190 -5.438 -24.514 1.00 54.72 83 ALA A CA 1
ATOM 670 C C . ALA A 1 83 ? 4.183 -3.903 -24.328 1.00 54.72 83 ALA A C 1
ATOM 672 O O . ALA A 1 83 ? 3.383 -3.391 -23.541 1.00 54.72 83 ALA A O 1
ATOM 673 N N . PRO A 1 84 ? 5.039 -3.152 -25.051 1.00 50.22 84 PRO A N 1
ATOM 674 C CA . PRO A 1 84 ? 5.070 -1.691 -24.962 1.00 50.22 84 PRO A CA 1
ATOM 675 C C . PRO A 1 84 ? 3.826 -1.029 -25.575 1.00 50.22 84 PRO A C 1
ATOM 677 O O . PRO A 1 84 ? 3.553 0.130 -25.277 1.00 50.22 84 PRO A O 1
ATOM 680 N N . ASP A 1 85 ? 3.068 -1.768 -26.395 1.00 50.06 85 ASP A N 1
ATOM 681 C CA . ASP A 1 85 ? 2.067 -1.220 -27.308 1.00 50.06 85 ASP A CA 1
ATOM 682 C C . ASP A 1 85 ? 0.730 -1.986 -27.233 1.00 50.06 85 ASP A C 1
ATOM 684 O O . ASP A 1 85 ? 0.530 -2.989 -27.924 1.00 50.06 85 ASP A O 1
ATOM 688 N N . ARG A 1 86 ? -0.209 -1.491 -26.419 1.00 40.09 86 ARG A N 1
ATOM 689 C CA . ARG A 1 86 ? -1.663 -1.615 -26.634 1.00 40.09 86 ARG A CA 1
ATOM 690 C C . ARG A 1 86 ? -2.395 -0.407 -26.067 1.00 40.09 86 ARG A C 1
ATOM 692 O O . ARG A 1 86 ? -2.093 -0.019 -24.918 1.00 40.09 86 ARG A O 1
#

Sequence (86 aa):
MWGKTLWANLNPQALVDGIDGFLKTFRKLPKEIRIQAVGATLENQMKLFRNAVPLMVALKNEALRDRHWKLLMEKTGIEFDMAPDR